Protein AF-A0A2M3ZDK4-F1 (afdb_monomer_lite)

Structure (mmCIF, N/CA/C/O backbone):
data_AF-A0A2M3ZDK4-F1
#
_entry.id   AF-A0A2M3ZDK4-F1
#
loop_
_atom_site.group_PDB
_atom_site.id
_atom_site.type_symbol
_atom_site.label_atom_id
_atom_site.label_alt_id
_atom_site.label_comp_id
_atom_site.label_asym_id
_atom_site.label_entity_id
_atom_site.label_seq_id
_atom_site.pdbx_PDB_ins_code
_atom_site.Cartn_x
_atom_site.Cartn_y
_atom_site.Cartn_z
_atom_site.occupancy
_atom_site.B_iso_or_equiv
_atom_site.auth_seq_id
_atom_site.auth_comp_id
_atom_site.auth_asym_id
_atom_site.auth_atom_id
_atom_site.pdbx_PDB_model_num
ATOM 1 N N . GLY A 1 1 ? 35.235 49.759 4.349 1.00 40.75 1 GLY A N 1
ATOM 2 C CA . GLY A 1 1 ? 35.106 48.566 3.491 1.00 40.75 1 GLY A CA 1
ATOM 3 C C . GLY A 1 1 ? 33.849 47.817 3.873 1.00 40.75 1 GLY A C 1
ATOM 4 O O . GLY A 1 1 ? 33.640 47.605 5.058 1.00 40.75 1 GLY A O 1
ATOM 5 N N . LYS A 1 2 ? 32.983 47.491 2.910 1.00 51.81 2 LYS A N 1
ATOM 6 C CA . LYS A 1 2 ? 31.780 46.676 3.141 1.00 51.81 2 LYS A CA 1
ATOM 7 C C . LYS A 1 2 ? 32.132 45.230 2.781 1.00 51.81 2 LYS A C 1
ATOM 9 O O . LYS A 1 2 ? 32.615 44.995 1.678 1.00 51.81 2 LYS A O 1
ATOM 14 N N . SER A 1 3 ? 31.967 44.299 3.716 1.00 56.12 3 SER A N 1
ATOM 15 C CA . SER A 1 3 ? 32.202 42.869 3.487 1.00 56.12 3 SER A CA 1
ATOM 16 C C . SER A 1 3 ? 31.164 42.296 2.507 1.00 56.12 3 SER A C 1
ATOM 18 O O . SER A 1 3 ? 30.017 42.754 2.505 1.00 56.12 3 SER A O 1
ATOM 20 N N . PRO A 1 4 ? 31.536 41.320 1.657 1.00 58.75 4 PRO A N 1
ATOM 21 C CA . PRO A 1 4 ? 30.608 40.748 0.690 1.00 58.75 4 PRO A CA 1
ATOM 22 C C . PRO A 1 4 ? 29.561 39.873 1.396 1.00 58.75 4 PRO A C 1
ATOM 24 O O . PRO A 1 4 ? 29.880 39.117 2.314 1.00 58.75 4 PRO A O 1
ATOM 27 N N . LEU A 1 5 ? 28.299 39.988 0.970 1.00 64.06 5 LEU A N 1
ATOM 28 C CA . LEU A 1 5 ? 27.203 39.141 1.442 1.00 64.06 5 LEU A CA 1
ATOM 29 C C . LEU A 1 5 ? 27.376 37.708 0.918 1.00 64.06 5 LEU A C 1
ATOM 31 O O . LEU A 1 5 ? 27.555 37.498 -0.280 1.00 64.06 5 LEU A O 1
ATOM 35 N N . ILE A 1 6 ? 27.248 36.728 1.814 1.00 63.31 6 ILE A N 1
ATOM 36 C CA . ILE A 1 6 ? 27.167 35.302 1.476 1.00 63.31 6 ILE A CA 1
ATOM 37 C C . ILE A 1 6 ? 25.809 35.042 0.791 1.00 63.31 6 ILE A C 1
ATOM 39 O O . ILE A 1 6 ? 24.770 35.349 1.387 1.00 63.31 6 ILE A O 1
ATOM 43 N N . PRO A 1 7 ? 25.770 34.481 -0.432 1.00 51.88 7 PRO A N 1
ATOM 44 C CA . PRO A 1 7 ? 24.516 34.169 -1.113 1.00 51.88 7 PRO A CA 1
ATOM 45 C C . PRO A 1 7 ? 23.709 33.102 -0.358 1.00 51.88 7 PRO A C 1
ATOM 47 O O . PRO A 1 7 ? 24.231 32.038 -0.037 1.00 51.88 7 PRO A O 1
ATOM 50 N N . GLY A 1 8 ? 22.424 33.373 -0.106 1.00 60.16 8 GLY A N 1
ATOM 51 C CA . GLY A 1 8 ? 21.458 32.381 0.392 1.00 60.16 8 GLY A CA 1
ATOM 52 C C . GLY A 1 8 ? 20.925 32.593 1.813 1.00 60.16 8 GLY A C 1
ATOM 53 O O . GLY A 1 8 ? 20.006 31.883 2.211 1.00 60.16 8 GLY A O 1
ATOM 54 N N . ILE A 1 9 ? 21.423 33.580 2.566 1.00 60.59 9 ILE A N 1
ATOM 55 C CA . ILE A 1 9 ? 20.903 33.896 3.907 1.00 60.59 9 ILE A CA 1
ATOM 56 C C . ILE A 1 9 ? 20.152 35.230 3.860 1.00 60.59 9 ILE A C 1
ATOM 58 O O . ILE A 1 9 ? 20.752 36.301 3.794 1.00 60.59 9 ILE A O 1
ATOM 62 N N . VAL A 1 10 ? 18.819 35.170 3.910 1.00 60.72 10 VAL A N 1
ATOM 63 C CA . VAL A 1 10 ? 17.966 36.357 4.066 1.00 60.72 10 VAL A CA 1
ATOM 64 C C . VAL A 1 10 ? 17.983 36.761 5.539 1.00 60.72 10 VAL A C 1
ATOM 66 O O . VAL A 1 10 ? 17.433 36.061 6.389 1.00 60.72 10 VAL A O 1
ATOM 69 N N . ARG A 1 11 ? 18.626 37.886 5.867 1.00 59.41 11 ARG A N 1
ATOM 70 C CA . ARG A 1 11 ? 18.584 38.449 7.222 1.00 59.41 11 ARG A CA 1
ATOM 71 C C . ARG A 1 11 ? 17.288 39.247 7.382 1.00 59.41 11 ARG A C 1
ATOM 73 O O . ARG A 1 11 ? 17.050 40.183 6.624 1.00 59.41 11 ARG A O 1
ATOM 80 N N . ALA A 1 12 ? 16.452 38.871 8.347 1.00 61.59 12 ALA A N 1
ATOM 81 C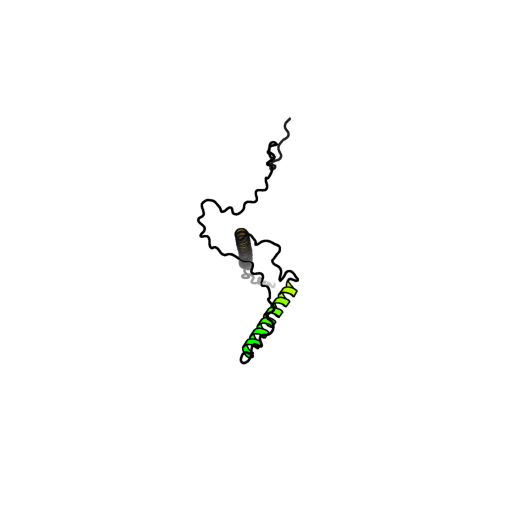 CA . ALA A 1 12 ? 15.246 39.629 8.675 1.00 61.59 12 ALA A CA 1
ATOM 82 C C . ALA A 1 12 ? 15.617 41.027 9.223 1.00 61.59 12 ALA A C 1
ATOM 84 O O . ALA A 1 12 ? 16.619 41.147 9.938 1.00 61.59 12 ALA A O 1
ATOM 85 N N . PRO A 1 13 ? 14.848 42.083 8.895 1.00 56.25 13 PRO A N 1
ATOM 86 C CA . PRO A 1 13 ? 15.146 43.440 9.337 1.00 56.25 13 PRO A CA 1
ATOM 87 C C . PRO A 1 13 ? 14.996 43.588 10.865 1.00 56.25 13 PRO A C 1
ATOM 89 O O . PRO A 1 13 ? 14.146 42.929 11.465 1.00 56.25 13 PRO A O 1
ATOM 92 N N . PRO A 1 14 ? 15.779 44.479 11.504 1.00 58.47 14 PRO A N 1
ATOM 93 C CA . PRO A 1 14 ? 15.871 44.602 12.965 1.00 58.47 14 PRO A CA 1
ATOM 94 C C . PRO A 1 14 ? 14.620 45.176 13.655 1.00 58.47 14 PRO A C 1
ATOM 96 O O . PRO A 1 14 ? 14.583 45.251 14.879 1.00 58.47 14 PRO A O 1
ATOM 99 N N . ASN A 1 15 ? 13.578 45.535 12.902 1.00 61.72 15 ASN A N 1
ATOM 100 C CA . ASN A 1 15 ? 12.381 46.188 13.427 1.00 61.72 15 ASN A CA 1
ATOM 101 C C . ASN A 1 15 ? 11.155 45.270 13.296 1.00 61.72 15 ASN A C 1
ATOM 103 O O . ASN A 1 15 ? 10.122 45.662 12.760 1.00 61.72 15 ASN A O 1
ATOM 107 N N . ALA A 1 16 ? 11.273 44.019 13.747 1.00 48.88 16 ALA A N 1
ATOM 108 C CA . ALA A 1 16 ? 10.118 43.146 13.923 1.00 48.88 16 ALA A CA 1
ATOM 109 C C . ALA A 1 16 ? 9.458 43.483 15.268 1.00 48.88 16 ALA A C 1
ATOM 111 O O . ALA A 1 16 ? 9.943 43.101 16.334 1.00 48.88 16 ALA A O 1
ATOM 112 N N . ALA A 1 17 ? 8.379 44.265 15.209 1.00 55.94 17 ALA A N 1
ATOM 113 C CA . ALA A 1 17 ? 7.581 44.646 16.364 1.00 55.94 17 ALA A CA 1
ATOM 114 C C . ALA A 1 17 ? 7.160 43.410 17.179 1.00 55.94 17 ALA A C 1
ATOM 116 O O . ALA A 1 17 ? 6.685 42.410 16.637 1.00 55.94 17 ALA A O 1
ATOM 117 N N . LYS A 1 18 ? 7.333 43.501 18.502 1.00 56.91 18 LYS A N 1
ATOM 118 C CA . LYS A 1 18 ? 6.847 42.528 19.483 1.00 56.91 18 LYS A CA 1
ATOM 119 C C . LYS A 1 18 ? 5.317 42.536 19.469 1.00 56.91 18 LYS A C 1
ATOM 121 O O . LYS A 1 18 ? 4.699 43.282 20.223 1.00 56.91 18 LYS A O 1
ATOM 126 N N . ASN A 1 19 ? 4.703 41.709 18.631 1.00 57.44 19 ASN A N 1
ATOM 127 C CA . ASN A 1 19 ? 3.276 41.446 18.742 1.00 57.44 19 ASN A CA 1
ATOM 128 C C . ASN A 1 19 ? 3.064 40.474 19.900 1.00 57.44 19 ASN A C 1
ATOM 130 O O . ASN A 1 19 ? 3.362 39.284 19.810 1.00 57.44 19 ASN A O 1
ATOM 134 N N . GLN A 1 20 ? 2.599 41.031 21.017 1.00 52.38 20 GLN A N 1
ATOM 135 C CA . GLN A 1 20 ? 2.036 40.280 22.126 1.00 52.38 20 GLN A CA 1
ATOM 136 C C . GLN A 1 20 ? 0.902 39.423 21.557 1.00 52.38 20 GLN A C 1
ATOM 138 O O . GLN A 1 20 ? -0.127 39.946 21.133 1.00 52.38 20 GLN A O 1
ATOM 143 N N . PHE A 1 21 ? 1.108 38.110 21.482 1.00 42.06 21 PHE A N 1
ATOM 144 C CA . PHE A 1 21 ? 0.038 37.185 21.147 1.00 42.06 21 PHE A CA 1
ATOM 145 C C . PHE A 1 21 ? -0.960 37.197 22.304 1.00 42.06 21 PHE A C 1
ATOM 147 O O . PHE A 1 21 ? -0.773 36.511 23.307 1.00 42.06 21 PHE A O 1
ATOM 154 N N . SER A 1 22 ? -2.014 38.002 22.180 1.00 51.38 22 SER A N 1
ATOM 155 C CA . SER A 1 22 ? -3.195 37.847 23.014 1.00 51.38 22 SER A CA 1
ATOM 156 C C . SER A 1 22 ? -3.832 36.501 22.673 1.00 51.38 22 SER A C 1
ATOM 158 O O . SER A 1 22 ? -4.108 36.175 21.516 1.00 51.38 22 SER A O 1
ATOM 160 N N . THR A 1 23 ? -4.010 35.667 23.693 1.00 48.62 23 THR A N 1
ATOM 161 C CA . THR A 1 23 ? -4.729 34.401 23.579 1.00 48.62 23 THR A CA 1
ATOM 162 C C . THR A 1 23 ? -6.201 34.707 23.332 1.00 48.62 23 THR A C 1
ATOM 164 O O . THR A 1 23 ? -6.975 34.892 24.266 1.00 48.62 23 THR A O 1
ATOM 167 N N . ILE A 1 24 ? -6.602 34.782 22.065 1.00 43.03 24 ILE A N 1
ATOM 168 C CA . ILE A 1 24 ? -8.016 34.840 21.705 1.00 43.03 24 ILE A CA 1
ATOM 169 C C . ILE A 1 24 ? -8.509 33.399 21.583 1.00 43.03 24 ILE A C 1
ATOM 171 O O . ILE A 1 24 ? -8.250 32.708 20.598 1.00 43.03 24 ILE A O 1
ATOM 175 N N . ILE A 1 25 ? -9.223 32.935 22.609 1.00 48.94 25 ILE A N 1
ATOM 176 C CA . ILE A 1 25 ? -10.054 31.732 22.524 1.00 48.94 25 ILE A CA 1
ATOM 177 C C . ILE A 1 25 ? -11.211 32.064 21.579 1.00 48.94 25 ILE A C 1
ATOM 179 O O . ILE A 1 25 ? -12.221 32.637 21.988 1.00 48.94 25 ILE A O 1
ATOM 183 N N . VAL A 1 26 ? -11.065 31.730 20.297 1.00 40.16 26 VAL A N 1
ATOM 184 C CA . VAL A 1 26 ? -12.144 31.894 19.320 1.00 40.16 26 VAL A CA 1
ATOM 185 C C . VAL A 1 26 ? -13.042 30.664 19.377 1.00 40.16 26 VAL A C 1
ATOM 187 O O . VAL A 1 26 ?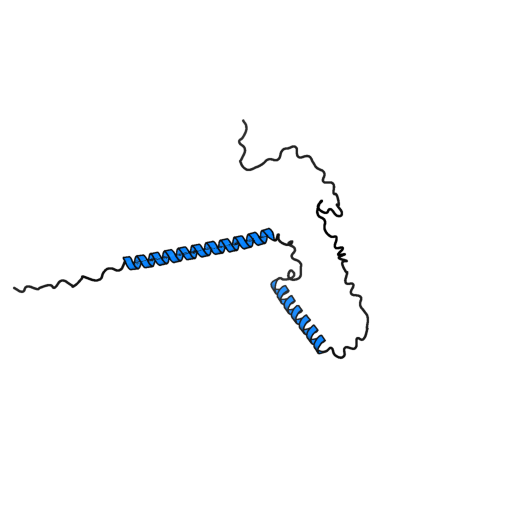 -12.745 29.610 18.814 1.00 40.16 26 VAL A O 1
ATOM 190 N N . LYS A 1 27 ? -14.173 30.805 20.070 1.00 53.84 27 LYS A N 1
ATOM 191 C CA . LYS A 1 27 ? -15.322 29.917 19.888 1.00 53.84 27 LYS A CA 1
ATOM 192 C C . LYS A 1 27 ? -15.869 30.153 18.473 1.00 53.84 27 LYS A C 1
ATOM 194 O O . LYS A 1 27 ? -16.310 31.250 18.159 1.00 53.84 27 LYS A O 1
ATOM 199 N N . ASN A 1 28 ? -15.834 29.109 17.646 1.00 60.31 28 ASN A N 1
ATOM 200 C CA . ASN A 1 28 ? -16.512 28.970 16.351 1.00 60.31 28 ASN A CA 1
ATOM 201 C C . ASN A 1 28 ? -16.252 30.076 15.308 1.00 60.31 28 ASN A C 1
ATOM 203 O O . ASN A 1 28 ? -17.113 30.908 15.044 1.00 60.31 28 ASN A O 1
ATOM 207 N N . CYS A 1 29 ? -15.123 30.012 14.602 1.00 44.28 29 CYS A N 1
ATOM 208 C CA . CYS A 1 29 ? -14.899 30.805 13.390 1.00 44.28 29 CYS A CA 1
ATOM 209 C C . CYS A 1 29 ? -14.968 29.922 12.133 1.00 44.28 29 CYS A C 1
ATOM 211 O O . CYS A 1 29 ? -14.032 29.201 11.785 1.00 44.28 29 CYS A O 1
ATOM 213 N N . GLY A 1 30 ? -16.118 29.975 11.456 1.00 50.12 30 GLY A N 1
ATOM 214 C CA . GLY A 1 30 ? -16.260 29.536 10.071 1.00 50.12 30 GLY A CA 1
ATOM 215 C C . GLY A 1 30 ? -15.610 30.537 9.110 1.00 50.12 30 GLY A C 1
ATOM 216 O O . GLY A 1 30 ? -15.559 31.731 9.386 1.00 50.12 30 GLY A O 1
ATOM 217 N N . ILE A 1 31 ? -15.107 30.037 7.981 1.00 54.34 31 ILE A N 1
ATOM 218 C CA . ILE A 1 31 ? -14.576 30.844 6.872 1.00 54.34 31 ILE A CA 1
ATOM 219 C C . ILE A 1 31 ? -15.698 31.765 6.346 1.00 54.34 31 ILE A C 1
ATOM 221 O O . ILE A 1 31 ? -16.773 31.242 6.030 1.00 54.34 31 ILE A O 1
ATOM 225 N N . PRO A 1 32 ? -15.487 33.089 6.228 1.00 48.75 32 PRO A N 1
ATOM 226 C CA . PRO A 1 32 ? -16.489 33.991 5.664 1.00 48.75 32 PRO A CA 1
ATOM 227 C C . PRO A 1 32 ? -16.787 33.617 4.203 1.00 48.75 32 PRO A C 1
ATOM 229 O O . PRO A 1 32 ? -15.872 33.404 3.412 1.00 48.75 32 PRO A O 1
ATOM 232 N N . GLY A 1 33 ? -18.074 33.506 3.856 1.00 49.78 33 GLY A N 1
ATOM 233 C CA . GLY A 1 33 ? -18.548 33.262 2.484 1.00 49.78 33 GLY A CA 1
ATOM 234 C C . GLY A 1 33 ? -18.946 31.821 2.138 1.00 49.78 33 GLY A C 1
ATOM 235 O O . GLY A 1 33 ? -19.405 31.576 1.027 1.00 49.78 33 GLY A O 1
ATOM 236 N N . VAL A 1 34 ? -18.828 30.860 3.061 1.00 52.41 34 VAL A N 1
ATOM 237 C CA . VAL A 1 34 ? -19.266 29.472 2.820 1.00 52.41 34 VAL A CA 1
ATOM 238 C C . VAL A 1 34 ? -20.577 29.196 3.556 1.00 52.41 34 VAL A C 1
ATOM 240 O O . VAL A 1 34 ? -20.580 29.012 4.774 1.00 52.41 34 VAL A O 1
ATOM 243 N N . VAL A 1 35 ? -21.689 29.101 2.817 1.00 54.91 35 VAL A N 1
ATOM 244 C CA . VAL A 1 35 ? -22.957 28.570 3.344 1.00 54.91 35 VAL A CA 1
ATOM 245 C C . VAL A 1 35 ? -22.788 27.064 3.545 1.00 54.91 35 VAL A C 1
ATOM 247 O O . VAL A 1 35 ? -22.935 26.268 2.621 1.00 54.91 35 VAL A O 1
ATOM 250 N N . ARG A 1 36 ? -22.425 26.653 4.761 1.00 53.94 36 ARG A N 1
ATOM 251 C CA . ARG A 1 36 ? -22.538 25.254 5.179 1.00 53.94 36 ARG A CA 1
ATOM 252 C C . ARG A 1 36 ? -23.933 25.045 5.746 1.00 53.94 36 ARG A C 1
ATOM 254 O O . ARG A 1 36 ? -24.292 25.690 6.727 1.00 53.94 36 ARG A O 1
ATOM 261 N N . ALA A 1 37 ? -24.690 24.117 5.162 1.00 55.97 37 ALA A N 1
ATOM 262 C CA . ALA A 1 37 ? -25.864 23.566 5.823 1.00 55.97 37 ALA A CA 1
ATOM 263 C C . ALA A 1 37 ? -25.423 23.032 7.194 1.00 55.97 37 ALA A C 1
ATOM 265 O O . ALA A 1 37 ? -24.557 22.157 7.290 1.00 55.97 37 ALA A O 1
ATOM 266 N N . VAL A 1 38 ? -25.962 23.619 8.262 1.00 47.50 38 VAL A N 1
ATOM 267 C CA . VAL A 1 38 ? -25.668 23.212 9.635 1.00 47.50 38 VAL A CA 1
ATOM 268 C C . VAL A 1 38 ? -26.416 21.907 9.886 1.00 47.50 38 VAL A C 1
ATOM 270 O O . VAL A 1 38 ? -27.527 21.905 10.408 1.00 47.50 38 VAL A O 1
ATOM 273 N N . SER A 1 39 ? -25.814 20.780 9.506 1.00 52.25 39 SER A N 1
ATOM 274 C CA . SER A 1 39 ? -26.233 19.489 10.048 1.00 52.25 39 SER A CA 1
ATOM 275 C C . SER A 1 39 ? -25.849 19.496 11.518 1.00 52.25 39 SER A C 1
ATOM 277 O O . SER A 1 39 ? -24.674 19.361 11.869 1.00 52.25 39 SER A O 1
ATOM 279 N N . LYS A 1 40 ? -26.836 19.717 12.387 1.00 50.03 40 LYS A N 1
ATOM 280 C CA . LYS A 1 40 ? -26.697 19.584 13.836 1.00 50.03 40 LYS A CA 1
ATOM 281 C C . LYS A 1 40 ? -26.526 18.106 14.188 1.00 50.03 40 LYS A C 1
ATOM 283 O O . LYS A 1 40 ? -27.409 17.475 14.757 1.00 50.03 40 LYS A O 1
ATOM 288 N N . ASN A 1 41 ? -25.367 17.546 13.867 1.00 49.38 41 ASN A N 1
ATOM 289 C CA . ASN A 1 41 ? -24.964 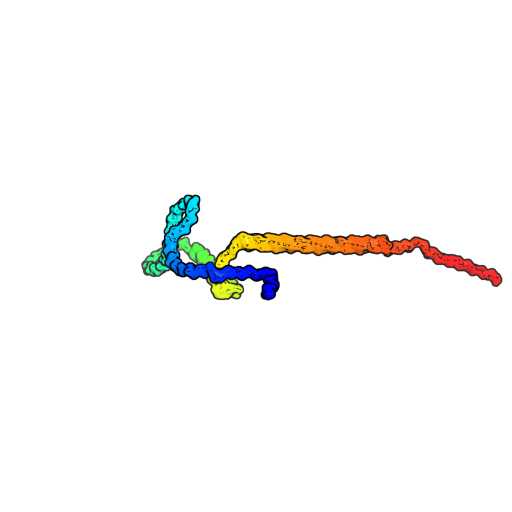16.264 14.415 1.00 49.38 41 ASN A CA 1
ATOM 290 C C . ASN A 1 41 ? -24.374 16.577 15.780 1.00 49.38 41 ASN A C 1
ATOM 292 O O . ASN A 1 41 ? -23.174 16.795 15.933 1.00 49.38 41 ASN A O 1
ATOM 296 N N . HIS A 1 42 ? -25.255 16.675 16.769 1.00 43.03 42 HIS A N 1
ATOM 297 C CA . HIS A 1 42 ? -24.859 16.588 18.159 1.00 43.03 42 HIS A CA 1
ATOM 298 C C . HIS A 1 42 ? -24.219 15.209 18.333 1.00 43.03 42 HIS A C 1
ATOM 300 O O . HIS A 1 42 ? -24.911 14.220 18.563 1.00 43.03 42 HIS A O 1
ATOM 306 N N . CYS A 1 43 ? -22.898 15.125 18.178 1.00 44.12 43 CYS A N 1
ATOM 307 C CA . CYS A 1 43 ? -22.143 13.999 18.695 1.00 44.12 43 CYS A CA 1
ATOM 308 C C . CYS A 1 43 ? -22.183 14.158 20.211 1.00 44.12 43 CYS A C 1
ATOM 310 O O . CYS A 1 43 ? -21.304 14.763 20.819 1.00 44.12 43 CYS A O 1
ATOM 312 N N . LYS A 1 44 ? -23.288 13.722 20.818 1.00 46.66 44 LYS A N 1
ATOM 313 C CA . LYS A 1 44 ? -23.269 13.417 22.235 1.00 46.66 44 LYS A CA 1
ATOM 314 C C . LYS A 1 44 ? -22.297 12.254 22.341 1.00 46.66 44 LYS A C 1
ATOM 316 O O . LYS A 1 44 ? -22.576 11.183 21.804 1.00 46.66 44 LYS A O 1
ATOM 321 N N . GLU A 1 45 ? -21.150 12.494 22.965 1.00 48.72 45 GLU A N 1
ATOM 322 C CA . GLU A 1 45 ? -20.382 11.435 23.604 1.00 48.72 45 GLU A CA 1
ATOM 323 C C . GLU A 1 45 ? -21.377 10.701 24.499 1.00 48.72 45 GLU A C 1
ATOM 325 O O . GLU A 1 45 ? -21.763 11.160 25.572 1.00 48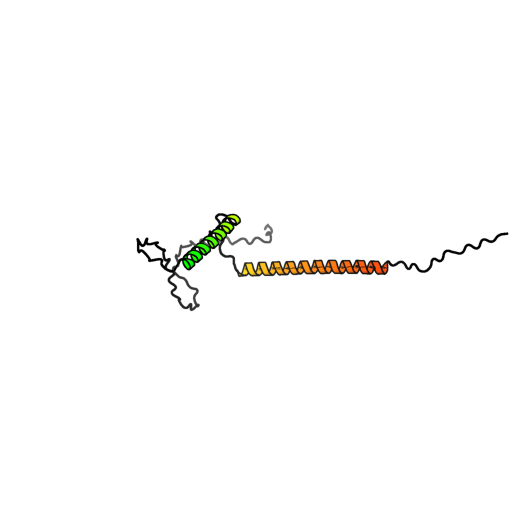.72 45 GLU A O 1
ATOM 330 N N . LYS A 1 46 ? -21.927 9.610 23.970 1.00 43.53 46 LYS A N 1
ATOM 331 C CA . LYS A 1 46 ? -22.723 8.690 24.751 1.00 43.53 46 LYS A CA 1
ATOM 332 C C . LYS A 1 46 ? -21.672 7.939 25.543 1.00 43.53 46 LYS A C 1
ATOM 334 O O . LYS A 1 46 ? -21.086 6.982 25.044 1.00 43.53 46 LYS A O 1
ATOM 339 N N . THR A 1 47 ? -21.377 8.423 26.746 1.00 47.06 47 THR A N 1
ATOM 340 C CA . THR A 1 47 ? -20.829 7.570 27.791 1.00 47.06 47 THR A CA 1
ATOM 341 C C . THR A 1 47 ? -21.764 6.372 27.822 1.00 47.06 47 THR A C 1
ATOM 343 O O . THR A 1 47 ? -22.92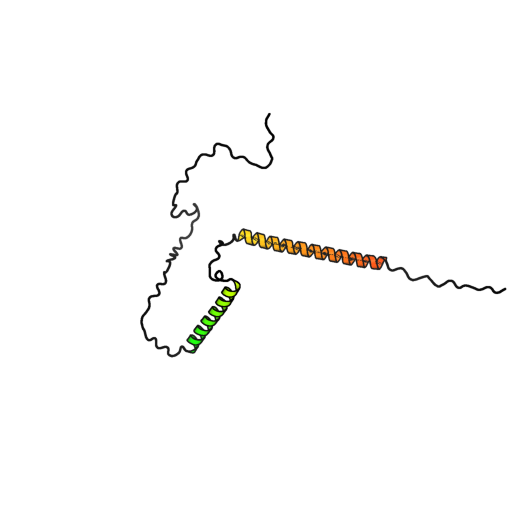7 6.503 28.201 1.00 47.06 47 THR A O 1
ATOM 346 N N . ILE A 1 48 ? -21.318 5.234 27.292 1.00 46.00 48 ILE A N 1
ATOM 347 C CA . ILE A 1 48 ? -22.022 3.973 27.478 1.00 46.00 48 ILE A CA 1
ATOM 348 C C . ILE A 1 48 ? -21.791 3.658 28.951 1.00 46.00 48 ILE A C 1
ATOM 350 O O . ILE A 1 48 ? -20.823 3.002 29.326 1.00 46.00 48 ILE A O 1
ATOM 354 N N . SER A 1 49 ? -22.623 4.245 29.808 1.00 43.56 49 SER A N 1
ATOM 355 C CA . SER A 1 49 ? -22.798 3.763 31.160 1.00 43.56 49 SER A CA 1
ATOM 356 C C . SER A 1 49 ? -23.390 2.374 30.999 1.00 43.56 49 SER A C 1
ATOM 358 O O . SER A 1 49 ? -24.543 2.221 30.592 1.00 43.56 49 SER A O 1
ATOM 360 N N . TRP A 1 50 ? -22.569 1.356 31.238 1.00 41.41 50 TRP A N 1
ATOM 361 C CA . TRP A 1 50 ? -23.048 0.002 31.445 1.00 41.41 50 TRP A CA 1
ATOM 362 C C . TRP A 1 50 ? -23.885 0.023 32.719 1.00 41.41 50 TRP A C 1
ATOM 364 O O . TRP A 1 50 ? -23.385 -0.206 33.818 1.00 41.41 50 TRP A O 1
ATOM 374 N N . GLU A 1 51 ? -25.158 0.379 32.592 1.00 50.12 51 GLU A N 1
ATOM 375 C CA . GLU A 1 51 ? -26.112 0.091 33.643 1.00 50.12 51 GLU A CA 1
ATOM 376 C C . GLU A 1 51 ? -26.208 -1.429 33.725 1.00 50.12 51 GLU A C 1
ATOM 378 O O . GLU A 1 51 ? -26.649 -2.098 32.787 1.00 50.12 51 GLU A O 1
ATOM 383 N N . LYS A 1 52 ? -25.736 -1.978 34.847 1.00 51.44 52 LYS A N 1
ATOM 384 C CA . LYS A 1 52 ? -26.019 -3.354 35.240 1.00 51.44 52 LYS A CA 1
ATOM 385 C C . LYS A 1 52 ? -27.533 -3.479 35.385 1.00 51.44 52 LYS A C 1
ATOM 387 O O . LYS A 1 52 ? -28.094 -3.145 36.423 1.00 51.44 52 LYS A O 1
ATOM 392 N N . LYS A 1 53 ? -28.197 -3.942 34.329 1.00 47.06 53 LYS A N 1
ATOM 393 C CA . LYS A 1 53 ? -29.550 -4.480 34.424 1.00 47.06 53 LYS A CA 1
ATOM 394 C C . LYS A 1 53 ? -29.435 -5.809 35.161 1.00 47.06 53 LYS A C 1
ATOM 396 O O . LYS A 1 53 ? -28.964 -6.793 34.603 1.00 47.06 53 LYS A O 1
ATOM 401 N N . THR A 1 54 ? -29.799 -5.780 36.435 1.00 52.81 54 THR A N 1
ATOM 402 C CA . THR A 1 54 ? -30.051 -6.962 37.249 1.00 52.81 54 THR A CA 1
ATOM 403 C C . THR A 1 54 ? -31.225 -7.736 36.648 1.00 52.81 54 THR A C 1
ATOM 405 O O . THR A 1 54 ? -32.313 -7.191 36.465 1.00 52.81 54 THR A O 1
ATOM 408 N N . ASP A 1 55 ? -30.947 -8.991 36.318 1.00 53.50 55 ASP A N 1
ATOM 409 C CA . ASP A 1 55 ? -31.782 -10.153 36.617 1.00 53.50 55 ASP A CA 1
ATOM 410 C C . ASP A 1 55 ? -33.203 -10.129 36.036 1.00 53.50 55 ASP A C 1
ATOM 412 O O . ASP A 1 55 ? -34.200 -10.326 36.725 1.00 53.50 55 ASP A O 1
ATOM 416 N N . GLY A 1 56 ? -33.299 -9.939 34.721 1.00 52.41 56 GLY A N 1
ATOM 417 C CA . GLY A 1 56 ? -34.415 -10.486 33.960 1.00 52.41 56 GLY A CA 1
ATOM 418 C C . GLY A 1 56 ? -34.026 -11.874 33.469 1.00 52.41 56 GLY A C 1
ATOM 419 O O . GLY A 1 56 ? -33.146 -11.980 32.616 1.00 52.41 56 GLY A O 1
ATOM 420 N N . THR A 1 57 ? -34.663 -12.932 33.977 1.00 54.66 57 THR A N 1
ATOM 421 C CA . THR A 1 57 ? -34.612 -14.266 33.362 1.00 54.66 57 THR A CA 1
ATOM 422 C C . THR A 1 57 ? -35.214 -14.160 31.962 1.00 54.66 57 THR A C 1
ATOM 424 O O . THR A 1 57 ? -36.417 -14.315 31.760 1.00 54.66 57 THR A O 1
ATOM 427 N N . VAL A 1 58 ? -34.371 -13.835 30.982 1.00 53.66 58 VAL A N 1
ATOM 428 C CA . VAL A 1 58 ? -34.691 -13.977 29.567 1.00 53.66 58 VAL A CA 1
ATOM 429 C C . VAL A 1 58 ? -34.735 -15.474 29.316 1.00 53.66 58 VAL A C 1
ATOM 431 O O . VAL A 1 58 ? -33.722 -16.161 29.417 1.00 53.66 58 VAL A O 1
ATOM 434 N N . GLN A 1 59 ? -35.933 -15.985 29.056 1.00 53.94 59 GLN A N 1
ATOM 435 C CA . GLN A 1 59 ? -36.165 -17.353 28.613 1.00 53.94 59 GLN A CA 1
ATOM 436 C C . GLN A 1 59 ? -35.417 -17.558 27.283 1.00 53.94 59 GLN A C 1
ATOM 438 O O . GLN A 1 59 ? -35.925 -17.226 26.213 1.00 53.94 59 GLN A O 1
ATOM 443 N N . VAL A 1 60 ? -34.175 -18.051 27.350 1.00 58.47 60 VAL A N 1
ATOM 444 C CA . VAL A 1 60 ? -33.379 -18.481 26.191 1.00 58.47 60 VAL A CA 1
ATOM 445 C C . VAL A 1 60 ? -33.912 -19.843 25.757 1.00 58.47 60 VAL A C 1
ATOM 447 O O . VAL A 1 60 ? -33.323 -20.883 26.016 1.00 58.47 60 VAL A O 1
ATOM 450 N N . ALA A 1 61 ? -35.078 -19.846 25.128 1.00 58.53 61 ALA A N 1
ATOM 451 C CA . ALA A 1 61 ? -35.607 -21.017 24.450 1.00 58.53 61 ALA A CA 1
ATOM 452 C C . ALA A 1 61 ? -35.760 -20.646 22.971 1.00 58.53 61 ALA A C 1
ATOM 454 O O . ALA A 1 61 ? -36.456 -19.680 22.674 1.00 58.53 61 ALA A O 1
ATOM 455 N N . GLN A 1 62 ? -35.083 -21.395 22.082 1.00 53.97 62 GLN A N 1
ATOM 456 C CA . GLN A 1 62 ? -34.973 -21.232 20.608 1.00 53.97 62 GLN A CA 1
ATOM 457 C C . GLN A 1 62 ? -33.770 -20.424 20.057 1.00 53.97 62 GLN A C 1
ATOM 459 O O . GLN A 1 62 ? -33.781 -20.042 18.893 1.00 53.97 62 GLN A O 1
ATOM 464 N N . ASN A 1 63 ? -32.702 -20.193 20.833 1.00 57.91 63 ASN A N 1
ATOM 465 C CA . ASN A 1 63 ? -31.515 -19.438 20.377 1.00 57.91 63 ASN A CA 1
ATOM 466 C C . ASN A 1 63 ? -30.188 -20.213 20.477 1.00 57.91 63 ASN A C 1
ATOM 468 O O . ASN A 1 63 ? -29.142 -19.584 20.562 1.00 57.91 63 ASN A O 1
ATOM 472 N N . ASP A 1 64 ? -30.177 -21.546 20.477 1.00 71.88 64 ASP A N 1
ATOM 473 C CA . ASP A 1 64 ? -28.927 -22.307 20.664 1.00 71.88 64 ASP A CA 1
ATOM 474 C C . ASP A 1 64 ? -27.965 -22.145 19.467 1.00 71.88 64 ASP A C 1
ATOM 476 O O . ASP A 1 64 ? -26.777 -21.882 19.636 1.00 71.88 64 ASP A O 1
ATOM 480 N N . GLU A 1 65 ? -28.495 -22.158 18.239 1.00 84.38 65 GLU A N 1
ATOM 481 C CA . GLU A 1 65 ? -27.700 -21.955 17.020 1.00 84.38 65 GLU A CA 1
ATOM 482 C C . GLU A 1 65 ? -27.232 -20.502 16.855 1.00 84.38 65 GLU A C 1
ATOM 484 O O . GLU A 1 65 ? -26.062 -20.257 16.573 1.00 84.38 65 GLU A O 1
ATOM 489 N N . LEU A 1 66 ? -28.113 -19.529 17.112 1.00 86.81 66 LEU A N 1
ATOM 490 C CA . LEU A 1 66 ? -27.774 -18.100 17.110 1.00 86.81 66 LEU A CA 1
ATOM 491 C C . LEU A 1 66 ? -26.746 -17.760 18.195 1.00 86.81 66 LEU A C 1
ATOM 493 O O . LEU A 1 66 ? -25.817 -16.992 17.949 1.00 86.81 66 LEU A O 1
ATOM 497 N N . THR A 1 67 ? -26.880 -18.354 19.382 1.00 88.00 67 THR A N 1
ATOM 498 C CA . THR A 1 67 ? -25.924 -18.178 20.483 1.00 88.00 67 THR A CA 1
ATOM 499 C C . THR A 1 67 ? -24.591 -18.820 20.131 1.00 88.00 67 THR A C 1
ATOM 501 O O . THR A 1 67 ? -23.555 -18.174 20.274 1.00 88.00 67 THR A O 1
ATOM 504 N N . LYS A 1 68 ? -24.597 -20.043 19.591 1.00 92.12 68 LYS A N 1
ATOM 505 C CA . LYS A 1 68 ? -23.391 -20.711 19.092 1.00 92.12 68 LYS A CA 1
ATOM 506 C C . LYS A 1 68 ? -22.700 -19.885 18.008 1.00 92.12 68 LYS A C 1
ATOM 508 O O . LYS A 1 68 ? -21.499 -19.666 18.099 1.00 92.12 68 LYS A O 1
ATOM 513 N N . GLN A 1 69 ? -23.446 -19.355 17.041 1.00 93.88 69 GLN A N 1
ATOM 514 C CA . GLN A 1 69 ? -22.905 -18.498 15.988 1.00 93.88 69 GLN A CA 1
ATOM 515 C C . GLN A 1 69 ? -22.319 -17.196 16.552 1.00 93.88 69 GLN A C 1
ATOM 517 O O . GLN A 1 69 ? -21.247 -16.768 16.125 1.00 93.88 69 GLN A O 1
ATOM 522 N N . ALA A 1 70 ? -22.981 -16.574 17.530 1.00 94.06 70 ALA A N 1
ATOM 523 C CA . ALA A 1 70 ? -22.462 -15.384 18.199 1.00 94.06 70 ALA A CA 1
ATOM 524 C C . ALA A 1 70 ? -21.164 -15.683 18.969 1.00 94.06 70 ALA A C 1
ATOM 526 O O . ALA A 1 70 ? -20.204 -14.918 18.879 1.00 94.06 70 ALA A O 1
ATOM 527 N N . VAL A 1 71 ? -21.106 -16.809 19.685 1.00 94.75 71 VAL A N 1
ATOM 528 C CA . VAL A 1 71 ? -19.901 -17.266 20.394 1.00 94.75 71 VAL A CA 1
ATOM 529 C C . VAL A 1 71 ? -18.766 -17.545 19.409 1.00 94.75 71 VAL A C 1
ATOM 531 O O . VAL A 1 71 ? -17.649 -17.063 19.610 1.00 94.75 71 VAL A O 1
ATOM 534 N N . ASP A 1 72 ? -19.050 -18.259 18.320 1.00 94.81 72 ASP A N 1
ATOM 535 C CA . ASP A 1 72 ? -18.075 -18.578 17.277 1.00 94.81 72 ASP A CA 1
ATOM 536 C C . ASP A 1 72 ? -17.487 -17.299 16.652 1.00 94.81 72 ASP A C 1
ATOM 538 O O . ASP A 1 72 ? -16.269 -17.199 16.469 1.00 94.81 72 ASP A O 1
ATOM 542 N N . GLU A 1 73 ? -18.323 -16.288 16.394 1.00 95.31 73 GLU A N 1
ATOM 543 C CA . GLU A 1 73 ? -17.905 -14.996 15.841 1.00 95.31 73 GLU A CA 1
ATOM 544 C C . GLU A 1 73 ? -17.038 -14.191 16.823 1.00 95.31 73 GLU A C 1
ATOM 546 O O . GLU A 1 73 ? -15.982 -13.679 16.436 1.00 95.31 73 GLU A O 1
ATOM 551 N N . ILE A 1 74 ? -17.402 -14.154 18.112 1.00 95.75 74 ILE A N 1
ATOM 552 C CA . ILE A 1 74 ? -16.589 -13.521 19.166 1.00 95.75 74 ILE A CA 1
ATOM 553 C C . ILE A 1 74 ? -15.217 -14.195 19.261 1.00 95.75 74 ILE A C 1
ATOM 555 O O . ILE A 1 74 ? -14.187 -13.517 19.330 1.00 95.75 74 ILE A O 1
ATOM 559 N N . LEU A 1 75 ? -15.164 -15.529 19.232 1.00 96.44 75 LEU A N 1
ATOM 560 C CA . LEU A 1 75 ? -13.902 -16.269 19.284 1.00 96.44 75 LEU A CA 1
ATOM 561 C C . LEU A 1 75 ? -13.055 -16.020 18.031 1.00 96.44 75 LEU A C 1
ATOM 563 O O . LEU A 1 75 ? -11.832 -15.879 18.123 1.00 96.44 75 LEU A O 1
ATOM 567 N N . ARG A 1 76 ? -13.689 -15.920 16.859 1.00 96.50 76 ARG A N 1
ATOM 568 C CA . ARG A 1 76 ? -13.025 -15.592 15.592 1.00 96.50 76 ARG A CA 1
ATOM 569 C C . ARG A 1 76 ? -12.394 -14.200 15.627 1.00 96.50 76 ARG A C 1
ATOM 571 O O . ARG A 1 76 ? -11.220 -14.061 15.279 1.00 96.50 76 ARG A O 1
ATOM 578 N N . GLU A 1 77 ? -13.131 -13.182 16.065 1.00 93.12 77 GLU A N 1
ATOM 579 C CA . GLU A 1 77 ? -12.616 -11.814 16.184 1.00 93.12 77 GLU A CA 1
ATOM 580 C C . GLU A 1 77 ? -11.531 -11.695 17.268 1.00 93.12 77 GLU A C 1
ATOM 582 O O . GLU A 1 77 ? -10.544 -10.972 17.089 1.00 93.12 77 GLU A O 1
ATOM 587 N N . THR A 1 78 ? -11.661 -12.457 18.358 1.00 94.50 78 THR A N 1
ATOM 588 C CA . THR A 1 78 ? -10.655 -12.541 19.427 1.00 94.50 78 THR A CA 1
ATOM 589 C C . THR A 1 78 ? -9.332 -13.091 18.901 1.00 94.50 78 THR A C 1
ATOM 591 O O . THR A 1 78 ? -8.297 -12.445 19.070 1.00 94.50 78 THR A O 1
ATOM 594 N N . ARG A 1 79 ? -9.358 -14.221 18.178 1.00 93.81 79 ARG A N 1
ATOM 595 C CA . ARG A 1 79 ? -8.162 -14.791 17.529 1.00 93.81 79 ARG A CA 1
ATOM 596 C C . ARG A 1 79 ? -7.532 -13.811 16.539 1.00 93.81 79 ARG A C 1
ATOM 598 O O . ARG A 1 79 ? -6.321 -13.611 16.548 1.00 93.81 79 ARG A O 1
ATOM 605 N N . ALA A 1 80 ? -8.346 -13.144 15.719 1.00 89.06 80 ALA A N 1
ATOM 606 C CA . ALA A 1 80 ? -7.853 -12.124 14.795 1.00 89.06 80 ALA A CA 1
ATOM 607 C C . ALA A 1 80 ? -7.203 -10.936 15.529 1.00 89.06 80 ALA A C 1
ATOM 609 O O . ALA A 1 80 ? -6.209 -10.382 15.063 1.00 89.06 80 ALA A O 1
ATOM 610 N N . SER A 1 81 ? -7.748 -10.541 16.682 1.00 87.00 81 SER A N 1
ATOM 611 C CA . SER A 1 81 ? -7.178 -9.488 17.527 1.00 87.00 81 SER A CA 1
ATOM 612 C C . SER A 1 81 ? -5.861 -9.907 18.166 1.00 87.00 81 SER A C 1
ATOM 614 O O . SER A 1 81 ? -4.938 -9.101 18.190 1.00 87.00 81 SER A O 1
ATOM 616 N N . GLN A 1 82 ? -5.748 -11.158 18.610 1.00 90.25 82 GLN A N 1
ATOM 617 C CA . GLN A 1 82 ? -4.505 -11.712 19.138 1.00 90.25 82 GLN A CA 1
ATOM 618 C C . GLN A 1 82 ? -3.387 -11.676 18.090 1.00 90.25 82 GLN A C 1
ATOM 620 O O . GLN A 1 82 ? -2.325 -11.141 18.371 1.00 90.25 82 GLN A O 1
ATOM 625 N N . ILE A 1 83 ? -3.642 -12.134 16.860 1.00 90.06 83 ILE A N 1
ATOM 626 C CA . ILE A 1 83 ? -2.646 -12.093 15.772 1.00 90.06 83 ILE A CA 1
ATOM 627 C C . ILE A 1 83 ? -2.180 -10.653 15.506 1.00 90.06 83 ILE A C 1
ATOM 629 O O . ILE A 1 83 ? -0.993 -10.391 15.308 1.00 90.06 83 ILE A O 1
ATOM 633 N N . ARG A 1 84 ? -3.111 -9.689 15.519 1.00 87.44 84 ARG A N 1
ATOM 634 C CA . ARG A 1 84 ? -2.762 -8.269 15.361 1.00 87.44 84 ARG A CA 1
ATOM 635 C C . ARG A 1 84 ? -1.880 -7.767 16.500 1.00 87.44 84 ARG A C 1
ATOM 637 O O . ARG A 1 84 ? -0.935 -7.030 16.223 1.00 87.44 84 ARG A O 1
ATOM 644 N N . ASP A 1 85 ? -2.183 -8.148 17.738 1.00 89.44 85 ASP A N 1
ATOM 645 C CA . ASP A 1 85 ? -1.399 -7.782 18.919 1.00 89.44 85 ASP A CA 1
ATOM 646 C C . ASP A 1 85 ? -0.028 -8.463 18.936 1.00 89.44 85 ASP A C 1
ATOM 648 O O . ASP A 1 85 ? 0.946 -7.848 19.344 1.00 89.44 85 ASP A O 1
ATOM 652 N N . GLU A 1 86 ? 0.086 -9.700 18.464 1.00 88.62 86 GLU A N 1
ATOM 653 C CA . GLU A 1 86 ? 1.373 -10.386 18.320 1.00 88.62 86 GLU A CA 1
ATOM 654 C C . GLU A 1 86 ? 2.247 -9.682 17.274 1.00 88.62 86 GLU A C 1
ATOM 656 O O . GLU A 1 86 ? 3.434 -9.456 17.498 1.00 88.62 86 GLU A O 1
ATOM 661 N N . GLN A 1 87 ? 1.652 -9.263 16.153 1.00 88.88 87 GLN A N 1
ATOM 662 C CA . GLN A 1 87 ? 2.378 -8.608 15.067 1.00 88.88 87 GLN A CA 1
ATOM 663 C C . GLN A 1 87 ? 2.748 -7.146 15.369 1.00 88.88 87 GLN A C 1
ATOM 665 O O . GLN A 1 87 ? 3.830 -6.694 14.998 1.00 88.88 87 GLN A O 1
ATOM 670 N N . HIS A 1 88 ? 1.847 -6.381 15.991 1.00 84.62 88 HIS A N 1
ATOM 671 C CA . HIS A 1 88 ? 1.998 -4.930 16.180 1.00 84.62 88 HIS A CA 1
ATOM 672 C C . HIS A 1 88 ? 2.071 -4.508 17.658 1.00 84.62 88 HIS A C 1
ATOM 674 O O . HIS A 1 88 ? 2.135 -3.314 17.969 1.00 84.62 88 HIS A O 1
ATOM 680 N N . GLY A 1 89 ? 2.067 -5.462 18.588 1.00 86.50 89 GLY A N 1
ATOM 681 C CA . GLY A 1 89 ? 2.146 -5.221 20.024 1.00 86.50 89 GLY A CA 1
ATOM 682 C C . GLY A 1 89 ? 0.975 -4.405 20.570 1.00 86.50 89 GLY A C 1
ATOM 683 O O . GLY A 1 89 ? -0.105 -4.297 19.986 1.00 86.50 89 GLY A O 1
ATOM 684 N N . SER A 1 90 ? 1.233 -3.714 21.681 1.00 75.94 90 SER A N 1
ATOM 685 C CA . SER A 1 90 ? 0.275 -2.801 22.326 1.00 75.94 90 SER A CA 1
ATOM 686 C C . SER A 1 90 ? -0.192 -1.630 21.443 1.00 75.94 90 SER A C 1
ATOM 688 O O . SER A 1 90 ? -1.125 -0.912 21.814 1.00 75.94 90 SER A O 1
ATOM 690 N N . MET A 1 91 ? 0.441 -1.416 20.283 1.00 80.69 91 MET A N 1
ATOM 691 C CA . MET A 1 91 ? 0.041 -0.402 19.309 1.00 80.69 91 MET A CA 1
ATOM 692 C C . MET A 1 91 ? -1.067 -0.878 18.366 1.00 80.69 91 MET A C 1
ATOM 694 O O . MET A 1 91 ? -1.753 -0.030 17.804 1.00 80.69 91 MET A O 1
ATOM 698 N N . ALA A 1 92 ? -1.300 -2.189 18.236 1.00 79.38 92 ALA A N 1
ATOM 699 C CA . ALA A 1 92 ? -2.302 -2.763 17.333 1.00 79.38 92 ALA A CA 1
ATOM 700 C C . ALA A 1 92 ? -3.723 -2.221 17.575 1.00 79.38 92 ALA A C 1
ATOM 702 O O . ALA A 1 92 ? -4.498 -2.022 16.640 1.00 79.38 92 ALA A O 1
ATOM 703 N N . ARG A 1 93 ? -4.054 -1.966 18.847 1.00 77.56 93 ARG A N 1
ATOM 704 C CA . ARG A 1 93 ? -5.372 -1.484 19.295 1.00 77.56 93 ARG A CA 1
ATOM 705 C C . ARG A 1 93 ? -5.411 0.020 19.559 1.00 77.56 93 ARG A C 1
ATOM 707 O O . ARG A 1 93 ? -6.488 0.586 19.743 1.00 77.56 93 ARG A O 1
ATOM 714 N N . LYS A 1 94 ? -4.252 0.683 19.606 1.00 82.81 94 LYS A N 1
ATOM 715 C CA . LYS A 1 94 ? -4.166 2.124 19.855 1.00 82.81 94 LYS A CA 1
ATOM 716 C C . LYS A 1 94 ? -4.297 2.871 18.535 1.00 82.81 94 LYS A C 1
ATOM 718 O O . LYS A 1 94 ? -3.768 2.463 17.505 1.00 82.81 94 LYS A O 1
ATOM 723 N N . ARG A 1 95 ? -4.984 4.016 18.559 1.00 77.75 95 ARG A N 1
ATOM 724 C CA . ARG A 1 95 ? -4.900 4.961 17.439 1.00 77.75 95 ARG A CA 1
ATOM 725 C C . ARG A 1 95 ? -3.428 5.330 17.244 1.00 77.75 95 ARG A C 1
ATOM 727 O O . ARG A 1 95 ? -2.729 5.577 18.224 1.00 77.75 95 ARG A O 1
ATOM 734 N N . CYS A 1 96 ? -2.971 5.351 15.990 1.00 77.06 96 CYS A N 1
ATOM 735 C CA . CYS A 1 96 ? -1.609 5.766 15.673 1.00 77.06 96 CYS A CA 1
ATOM 736 C C . CYS A 1 96 ? -1.356 7.154 16.296 1.00 77.06 96 CYS A C 1
ATOM 738 O O . CYS A 1 96 ? -2.153 8.062 16.041 1.00 77.06 96 CYS A O 1
ATOM 740 N N . PRO A 1 97 ? -0.287 7.337 17.097 1.00 81.69 97 PRO A N 1
ATOM 741 C CA . PRO A 1 97 ? 0.047 8.641 17.675 1.00 81.69 97 PRO A CA 1
ATOM 742 C C . PRO A 1 97 ? 0.305 9.710 16.605 1.00 81.69 97 PRO A C 1
ATOM 744 O O . PRO A 1 97 ? 0.192 10.906 16.863 1.00 81.69 97 PRO A O 1
ATOM 747 N N . ILE A 1 98 ? 0.650 9.275 15.390 1.00 83.88 98 ILE A N 1
ATOM 748 C CA . ILE A 1 98 ? 0.864 10.140 14.238 1.00 83.88 98 ILE A CA 1
ATOM 749 C C . ILE A 1 98 ? -0.496 10.524 13.653 1.00 83.88 98 ILE A C 1
ATOM 751 O O . ILE A 1 98 ? -1.350 9.677 13.381 1.00 83.88 98 ILE A O 1
ATOM 755 N N . GLN A 1 99 ? -0.692 11.825 13.436 1.00 84.31 99 GLN A N 1
ATOM 756 C CA . GLN A 1 99 ? -1.900 12.333 12.797 1.00 84.31 99 GLN A CA 1
ATOM 757 C C . GLN A 1 99 ? -2.087 11.746 11.391 1.00 84.31 99 GLN A C 1
ATOM 759 O O . GLN A 1 99 ? -1.138 11.332 10.726 1.00 84.31 99 GLN A O 1
ATOM 764 N N . LYS A 1 100 ? -3.332 11.760 10.903 1.00 86.25 100 LYS A N 1
ATOM 765 C CA . LYS A 1 100 ? -3.648 11.355 9.528 1.00 86.25 100 LYS A CA 1
ATOM 766 C C . LYS A 1 100 ? -2.723 12.064 8.526 1.00 86.25 100 LYS A C 1
ATOM 768 O O . LYS A 1 100 ? -2.612 13.289 8.528 1.00 86.25 100 LYS A O 1
ATOM 773 N N . THR A 1 101 ? -2.083 11.297 7.647 1.00 89.88 101 THR A N 1
ATOM 774 C CA . THR A 1 101 ? -1.212 11.847 6.604 1.00 89.88 101 THR A CA 1
ATOM 775 C C . THR A 1 101 ? -1.992 12.768 5.662 1.00 89.88 101 THR A C 1
ATOM 777 O O . THR A 1 101 ? -3.159 12.527 5.338 1.00 89.88 101 THR A O 1
ATOM 780 N N . ASN A 1 102 ? -1.331 13.816 5.161 1.00 93.69 102 ASN A N 1
ATOM 781 C CA . ASN A 1 102 ? -1.872 14.646 4.092 1.00 93.69 102 ASN A CA 1
ATOM 782 C C . ASN A 1 102 ? -2.073 13.804 2.818 1.00 93.69 102 ASN A C 1
ATOM 784 O O . ASN A 1 102 ? -1.107 13.428 2.150 1.00 93.69 102 ASN A O 1
ATOM 788 N N . LYS A 1 103 ? -3.338 13.548 2.459 1.00 95.88 103 LYS A N 1
ATOM 789 C CA . LYS A 1 103 ? -3.710 12.698 1.316 1.00 95.88 103 LYS A CA 1
ATOM 790 C C . LYS A 1 103 ? -3.086 13.157 -0.004 1.00 95.88 103 LYS A C 1
ATOM 792 O O . LYS A 1 103 ? -2.685 12.324 -0.809 1.00 95.88 103 LYS A O 1
ATOM 797 N N . ARG A 1 104 ? -2.959 14.472 -0.223 1.00 96.81 104 ARG A N 1
ATOM 798 C CA . ARG A 1 104 ? -2.368 15.018 -1.454 1.00 96.81 104 ARG A CA 1
ATOM 799 C C . ARG A 1 104 ? -0.886 14.686 -1.551 1.00 96.81 104 ARG A C 1
ATOM 801 O O . ARG A 1 104 ? -0.426 14.289 -2.618 1.00 96.81 104 ARG A O 1
ATOM 808 N N . PHE A 1 105 ? -0.154 14.863 -0.452 1.00 96.56 105 PHE A N 1
ATOM 809 C CA . PHE A 1 105 ? 1.264 14.521 -0.398 1.00 96.56 105 PHE A CA 1
ATOM 810 C C . PHE A 1 105 ? 1.459 13.023 -0.634 1.00 96.56 105 PHE A C 1
ATOM 812 O O . PHE A 1 105 ? 2.188 12.653 -1.545 1.00 96.56 105 PHE A O 1
ATOM 819 N N . LEU A 1 106 ? 0.729 12.178 0.103 1.00 96.50 106 LEU A N 1
ATOM 820 C CA . LEU A 1 106 ? 0.825 10.724 -0.021 1.00 96.50 106 LEU A CA 1
ATOM 821 C C . LEU A 1 106 ? 0.564 10.247 -1.453 1.00 96.50 106 LEU A C 1
ATOM 823 O O . LEU A 1 106 ? 1.389 9.534 -2.019 1.00 96.50 106 LEU A O 1
ATOM 827 N N . ASN A 1 107 ? -0.537 10.693 -2.064 1.00 98.00 107 ASN A N 1
ATOM 828 C CA . ASN A 1 107 ? -0.876 10.311 -3.433 1.00 98.00 107 ASN A CA 1
ATOM 829 C C . ASN A 1 107 ? 0.216 10.736 -4.417 1.00 98.00 107 ASN A C 1
ATOM 831 O O . ASN A 1 107 ? 0.609 9.952 -5.277 1.00 98.00 107 ASN A O 1
ATOM 835 N N . ARG A 1 108 ? 0.746 11.959 -4.275 1.00 98.12 108 ARG A N 1
ATOM 836 C CA . ARG A 1 108 ? 1.805 12.451 -5.160 1.00 98.12 108 ARG A CA 1
ATOM 837 C C . ARG A 1 108 ? 3.095 11.650 -5.002 1.00 98.12 108 ARG A C 1
ATOM 839 O O . ARG A 1 108 ? 3.718 11.321 -6.007 1.00 98.12 108 ARG A O 1
ATOM 846 N N . THR A 1 109 ? 3.456 11.299 -3.771 1.00 97.94 109 THR A N 1
ATOM 847 C CA . THR A 1 109 ? 4.633 10.477 -3.471 1.00 97.94 109 THR A CA 1
ATOM 848 C C . THR A 1 109 ? 4.495 9.074 -4.054 1.00 97.94 109 THR A C 1
ATOM 850 O O . THR A 1 109 ? 5.403 8.625 -4.747 1.00 97.94 109 THR A O 1
ATOM 853 N N . ILE A 1 110 ? 3.352 8.408 -3.853 1.00 98.38 110 ILE A N 1
ATOM 854 C CA . ILE A 1 110 ? 3.102 7.061 -4.391 1.00 98.38 110 ILE A CA 1
ATOM 855 C C . ILE A 1 110 ? 3.166 7.074 -5.920 1.00 98.38 110 ILE A C 1
ATOM 857 O O . ILE A 1 110 ? 3.912 6.294 -6.507 1.00 98.38 110 ILE A O 1
ATOM 861 N N . ILE A 1 111 ? 2.438 7.988 -6.570 1.00 98.44 111 ILE A N 1
ATOM 862 C CA . ILE A 1 111 ? 2.418 8.095 -8.036 1.00 98.44 111 ILE A CA 1
ATOM 863 C C . ILE A 1 111 ? 3.828 8.370 -8.574 1.00 98.44 111 ILE A C 1
ATOM 865 O O . ILE A 1 111 ? 4.264 7.723 -9.524 1.00 98.44 111 ILE A O 1
ATOM 869 N N . SER A 1 112 ? 4.568 9.290 -7.948 1.00 98.31 112 SER A N 1
ATOM 870 C CA . SER A 1 112 ? 5.938 9.615 -8.353 1.00 98.31 112 SER A CA 1
ATOM 871 C C . SER A 1 112 ? 6.876 8.413 -8.226 1.00 98.31 112 SER A C 1
ATOM 873 O O . SER A 1 112 ? 7.645 8.145 -9.148 1.00 98.31 112 SER A O 1
ATOM 875 N N . ALA A 1 113 ? 6.807 7.680 -7.113 1.00 98.38 113 ALA A N 1
ATOM 876 C CA . ALA A 1 113 ? 7.643 6.507 -6.876 1.00 98.38 113 ALA A CA 1
ATOM 877 C C . ALA A 1 113 ? 7.340 5.385 -7.880 1.00 98.38 113 ALA A C 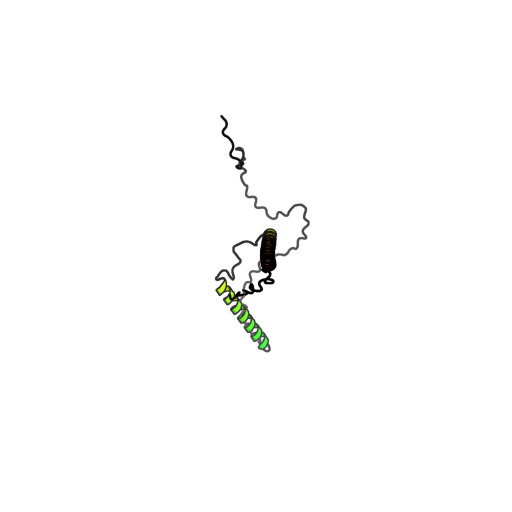1
ATOM 879 O O . ALA A 1 113 ? 8.255 4.831 -8.487 1.00 98.38 113 ALA A O 1
ATOM 880 N N . VAL A 1 114 ? 6.057 5.094 -8.118 1.00 98.44 114 VAL A N 1
ATOM 881 C CA . VAL A 1 114 ? 5.630 4.078 -9.093 1.00 98.44 114 VAL A CA 1
ATOM 882 C C . VAL A 1 114 ? 6.095 4.444 -10.504 1.00 98.44 114 VAL A C 1
ATOM 884 O O . VAL A 1 114 ? 6.689 3.614 -11.194 1.00 98.44 114 VAL A O 1
ATOM 887 N N . ASN A 1 115 ? 5.897 5.695 -10.924 1.00 98.38 115 ASN A N 1
ATOM 888 C CA . ASN A 1 115 ? 6.306 6.154 -12.251 1.00 98.38 115 ASN A CA 1
ATOM 889 C C . ASN A 1 115 ? 7.826 6.114 -12.437 1.00 98.38 115 ASN A C 1
ATOM 891 O O . ASN A 1 115 ? 8.305 5.688 -13.490 1.00 98.38 115 ASN A O 1
ATOM 895 N N . HIS A 1 116 ? 8.589 6.513 -11.417 1.00 98.31 116 HIS A N 1
ATOM 896 C CA . HIS A 1 116 ? 10.044 6.406 -11.430 1.00 98.31 116 HIS A CA 1
ATOM 897 C C . HIS A 1 116 ? 10.492 4.949 -11.604 1.00 98.31 116 HIS A C 1
ATOM 899 O O . HIS A 1 116 ? 11.251 4.647 -12.524 1.00 98.31 116 HIS A O 1
ATOM 905 N N . ASN A 1 117 ? 9.948 4.031 -10.803 1.00 98.12 117 ASN A N 1
ATOM 906 C CA . ASN A 1 117 ? 10.281 2.608 -10.875 1.00 98.12 117 ASN A CA 1
ATOM 907 C C . ASN A 1 117 ? 9.968 2.009 -12.251 1.00 98.12 117 ASN A C 1
ATOM 909 O O . ASN A 1 117 ? 10.772 1.256 -12.801 1.00 98.12 117 ASN A O 1
ATOM 913 N N . ASN A 1 118 ? 8.825 2.369 -12.839 1.00 97.94 118 ASN A N 1
ATOM 914 C CA . ASN A 1 118 ? 8.451 1.928 -14.182 1.00 97.94 118 ASN A CA 1
ATOM 915 C C . ASN A 1 118 ? 9.435 2.437 -15.241 1.00 97.94 118 ASN A C 1
ATOM 917 O O . ASN A 1 118 ? 9.845 1.677 -16.121 1.00 97.94 118 ASN A O 1
ATOM 921 N N . ARG A 1 119 ? 9.861 3.700 -15.134 1.00 97.31 119 ARG A N 1
ATOM 922 C CA . ARG A 1 119 ? 10.849 4.287 -16.042 1.00 97.31 119 ARG A CA 1
ATOM 923 C C . ARG A 1 119 ? 12.202 3.589 -15.939 1.00 97.31 119 ARG A C 1
ATOM 925 O O . ARG A 1 119 ? 12.790 3.265 -16.969 1.00 97.31 119 ARG A O 1
ATOM 932 N N . GLU A 1 120 ? 12.694 3.339 -14.730 1.00 97.81 120 GLU A N 1
ATOM 933 C CA . GLU A 1 120 ? 13.980 2.661 -14.543 1.00 97.81 120 GLU A CA 1
ATOM 934 C C . GLU A 1 120 ? 13.924 1.206 -15.027 1.00 97.81 120 GLU A C 1
ATOM 936 O O . GLU A 1 120 ? 14.805 0.772 -15.771 1.00 97.81 120 GLU A O 1
ATOM 941 N N . ARG A 1 121 ? 12.832 0.483 -14.742 1.00 97.12 121 ARG A N 1
ATOM 942 C CA . ARG A 1 121 ? 12.588 -0.859 -15.299 1.00 97.12 121 ARG A CA 1
ATOM 943 C C . ARG A 1 121 ? 12.613 -0.869 -16.826 1.00 97.12 121 ARG A C 1
ATOM 945 O O . ARG A 1 121 ? 13.236 -1.747 -17.423 1.00 97.12 121 ARG A O 1
ATOM 952 N N . TRP A 1 122 ? 11.959 0.103 -17.464 1.00 97.00 122 TRP A N 1
ATOM 953 C CA . TRP A 1 122 ? 11.942 0.205 -18.921 1.00 97.00 122 TRP A CA 1
ATOM 954 C C . TRP A 1 122 ? 13.342 0.445 -19.489 1.00 97.00 122 TRP A C 1
ATOM 956 O O . TRP A 1 122 ? 13.746 -0.260 -20.410 1.00 97.00 122 TRP A O 1
ATOM 966 N N . LYS A 1 123 ? 14.121 1.364 -18.906 1.00 97.06 123 LYS A N 1
ATOM 967 C CA . LYS A 1 123 ? 15.504 1.621 -19.340 1.00 97.06 123 LYS A CA 1
ATOM 968 C C . LYS A 1 123 ? 16.391 0.387 -19.232 1.00 97.06 123 LYS A C 1
ATOM 970 O O . LYS A 1 123 ? 17.154 0.114 -20.153 1.00 97.06 123 LYS A O 1
ATOM 975 N N . VAL A 1 124 ? 16.303 -0.351 -18.124 1.00 97.38 124 VAL A N 1
ATOM 976 C CA . VAL A 1 124 ? 17.080 -1.584 -17.930 1.00 97.38 124 VAL A CA 1
ATOM 977 C C . VAL A 1 124 ? 16.715 -2.610 -19.002 1.00 97.38 124 VAL A C 1
ATOM 979 O O . VAL A 1 124 ? 17.606 -3.187 -19.621 1.00 97.38 124 VAL A O 1
ATOM 982 N N . LYS A 1 125 ? 15.417 -2.774 -19.287 1.00 97.06 125 LYS A N 1
ATOM 983 C CA . LYS A 1 125 ? 14.931 -3.671 -20.342 1.00 97.06 125 LYS A CA 1
ATOM 984 C C . LYS A 1 125 ? 15.392 -3.250 -21.742 1.00 97.06 125 LYS A C 1
ATOM 986 O O . LYS A 1 125 ? 15.717 -4.113 -22.551 1.00 97.06 125 LYS A O 1
ATOM 991 N N . GLN A 1 126 ? 15.422 -1.950 -22.044 1.00 96.38 126 GLN A N 1
ATOM 992 C CA . GLN A 1 126 ? 15.940 -1.469 -23.330 1.00 96.38 126 GLN A CA 1
ATOM 993 C C . GLN A 1 126 ? 17.442 -1.720 -23.453 1.00 96.38 126 GLN A C 1
ATOM 995 O O . GLN A 1 126 ? 17.867 -2.321 -24.432 1.00 96.38 126 GLN A O 1
ATOM 1000 N N . ARG A 1 127 ? 18.232 -1.374 -22.428 1.00 95.94 127 ARG A N 1
ATOM 1001 C CA . ARG A 1 127 ? 19.683 -1.617 -22.433 1.00 95.94 127 ARG A CA 1
ATOM 1002 C C . ARG A 1 127 ? 20.022 -3.095 -22.598 1.00 95.94 127 ARG A C 1
ATOM 1004 O O . ARG A 1 127 ? 20.932 -3.426 -23.353 1.00 95.94 127 ARG A O 1
ATOM 1011 N N . SER A 1 128 ? 19.306 -3.992 -21.914 1.00 96.31 128 SER A N 1
ATOM 1012 C CA . SER A 1 128 ? 19.543 -5.432 -22.058 1.00 96.31 128 SER A CA 1
ATOM 1013 C C . SER A 1 128 ? 19.184 -5.931 -23.459 1.00 96.31 128 SER A C 1
ATOM 1015 O O . SER A 1 128 ? 19.938 -6.712 -24.037 1.00 96.31 128 SER A O 1
ATOM 1017 N N . LYS A 1 129 ? 18.086 -5.432 -24.043 1.00 96.25 129 LYS A N 1
ATOM 1018 C CA . LYS A 1 129 ? 17.697 -5.738 -25.425 1.00 96.25 129 LYS A CA 1
ATOM 1019 C C . LYS A 1 129 ? 18.742 -5.246 -26.429 1.00 96.25 129 LYS A C 1
ATOM 1021 O O . LYS A 1 129 ? 19.155 -6.019 -27.287 1.00 96.25 129 LYS A O 1
ATOM 1026 N N . GLU A 1 130 ? 19.194 -4.002 -26.303 1.00 95.31 130 GLU A N 1
ATOM 1027 C CA . GLU A 1 130 ? 20.243 -3.419 -27.150 1.00 95.31 130 GLU A CA 1
ATOM 1028 C C . GLU A 1 130 ? 21.534 -4.241 -27.072 1.00 95.31 130 GLU A C 1
ATOM 1030 O O . GLU A 1 130 ? 22.085 -4.627 -28.104 1.00 95.31 130 GLU A O 1
ATOM 1035 N N . LYS A 1 131 ? 21.969 -4.607 -25.861 1.00 95.56 131 LYS A N 1
ATOM 1036 C CA . LYS A 1 131 ? 23.155 -5.449 -25.659 1.00 95.56 131 LYS A CA 1
ATOM 1037 C C . LYS A 1 131 ? 23.011 -6.828 -26.289 1.00 95.56 131 LYS A C 1
ATOM 1039 O O . LYS A 1 131 ? 23.938 -7.300 -26.941 1.00 95.56 131 LYS A O 1
ATOM 1044 N N . LEU A 1 132 ? 21.844 -7.456 -26.162 1.00 94.31 132 LEU A N 1
ATOM 1045 C CA . LEU A 1 132 ? 21.586 -8.738 -26.811 1.00 94.31 132 LEU A CA 1
ATOM 1046 C C . LEU A 1 132 ? 21.666 -8.614 -28.339 1.00 94.31 132 LEU A C 1
ATOM 1048 O O . LEU A 1 132 ? 22.296 -9.447 -28.986 1.00 94.31 132 LEU A O 1
ATOM 1052 N N . THR A 1 133 ? 21.095 -7.551 -28.914 1.00 93.00 133 THR A N 1
ATOM 1053 C CA . THR A 1 133 ? 21.192 -7.307 -30.361 1.00 93.00 133 THR A CA 1
ATOM 1054 C C . THR A 1 133 ? 22.623 -7.024 -30.820 1.00 93.00 133 THR A C 1
ATOM 1056 O O . THR A 1 133 ? 23.002 -7.472 -31.897 1.00 93.00 133 THR A O 1
ATOM 1059 N N . GLU A 1 134 ? 23.438 -6.345 -30.005 1.00 93.06 134 GLU A N 1
ATOM 1060 C CA . GLU A 1 134 ? 24.865 -6.131 -30.275 1.00 93.06 134 GLU A CA 1
ATOM 1061 C C . GLU A 1 134 ? 25.616 -7.469 -30.355 1.00 93.06 134 GLU A C 1
ATOM 1063 O O . GLU A 1 134 ? 26.354 -7.703 -31.308 1.00 93.06 134 GLU A O 1
ATOM 1068 N N . HIS A 1 135 ? 25.389 -8.378 -29.401 1.00 92.19 135 HIS A N 1
ATOM 1069 C CA . HIS A 1 135 ? 26.019 -9.702 -29.410 1.00 92.19 135 HIS A CA 1
ATOM 1070 C C . HIS A 1 135 ? 25.570 -10.575 -30.585 1.00 92.19 135 HIS A C 1
ATOM 1072 O O . HIS A 1 135 ? 26.389 -11.306 -31.137 1.00 92.19 135 HIS A O 1
ATOM 1078 N N . VAL A 1 136 ? 24.294 -10.506 -30.979 1.00 91.56 136 VAL A N 1
ATOM 1079 C CA . VAL A 1 136 ? 23.789 -11.229 -32.158 1.00 91.56 136 VAL A CA 1
ATOM 1080 C C . VAL A 1 136 ? 24.451 -10.714 -33.435 1.00 91.56 136 VAL A C 1
ATOM 1082 O O . VAL A 1 136 ? 24.929 -11.523 -34.223 1.00 91.56 136 VAL A O 1
ATOM 1085 N N . ARG A 1 137 ? 24.543 -9.389 -33.617 1.00 87.50 137 ARG A N 1
ATOM 1086 C CA . ARG A 1 137 ? 25.239 -8.792 -34.770 1.00 87.50 137 ARG A CA 1
ATOM 1087 C C . ARG A 1 137 ? 26.706 -9.216 -34.815 1.00 87.50 137 ARG A C 1
ATOM 1089 O O . ARG A 1 137 ? 27.124 -9.787 -35.811 1.00 87.50 137 ARG A O 1
ATOM 1096 N N . LYS A 1 138 ? 27.428 -9.095 -33.693 1.00 86.00 138 LYS A N 1
ATOM 1097 C CA . LYS A 1 138 ? 28.830 -9.533 -33.600 1.00 86.00 138 LYS A CA 1
ATOM 1098 C C . LYS A 1 138 ? 29.036 -11.010 -33.942 1.00 86.00 138 LYS A C 1
ATOM 1100 O O . LYS A 1 138 ? 30.068 -11.337 -34.506 1.00 86.00 138 LYS A O 1
ATOM 1105 N N . ARG A 1 139 ? 28.097 -11.910 -33.614 1.00 80.44 139 ARG A N 1
ATOM 1106 C CA . ARG A 1 139 ? 28.197 -13.320 -34.046 1.00 80.44 139 ARG A CA 1
ATOM 1107 C C . ARG A 1 139 ? 28.052 -13.476 -35.555 1.00 80.44 139 ARG A C 1
ATOM 1109 O O . ARG A 1 139 ? 28.770 -14.280 -36.127 1.00 80.44 139 ARG A O 1
ATOM 1116 N N . ASN A 1 140 ? 27.135 -12.735 -36.171 1.00 73.31 140 ASN A N 1
ATOM 1117 C CA . ASN A 1 140 ? 26.907 -12.810 -37.614 1.00 73.31 140 ASN A CA 1
ATOM 1118 C C . ASN A 1 140 ? 28.073 -12.203 -38.409 1.00 73.31 140 ASN A C 1
ATOM 1120 O O . ASN A 1 140 ? 28.401 -12.708 -39.474 1.00 73.31 140 ASN A O 1
ATOM 1124 N N . ASP A 1 141 ? 28.725 -11.170 -37.870 1.00 68.12 141 ASP A N 1
ATOM 1125 C CA . ASP A 1 141 ? 29.915 -10.556 -38.477 1.00 68.12 141 ASP A CA 1
ATOM 1126 C C . ASP A 1 141 ? 31.186 -11.414 -38.278 1.00 68.12 141 ASP A C 1
ATOM 1128 O O . ASP A 1 141 ? 32.173 -11.252 -38.991 1.00 68.12 141 ASP A O 1
ATOM 1132 N N . GLN A 1 142 ? 31.168 -12.333 -37.304 1.00 60.78 142 GLN A N 1
ATOM 1133 C CA . GLN A 1 142 ? 32.275 -13.218 -36.927 1.00 60.78 142 GLN A CA 1
ATOM 1134 C C . GLN A 1 142 ? 32.007 -14.684 -37.319 1.00 60.78 142 GLN A C 1
ATOM 1136 O O . GLN A 1 142 ? 32.450 -15.599 -36.626 1.00 60.78 142 GLN A O 1
ATOM 1141 N N . GLU A 1 143 ? 31.271 -14.924 -38.404 1.00 52.91 143 GLU A N 1
ATOM 1142 C CA . GLU A 1 143 ? 31.268 -16.213 -39.105 1.00 52.91 143 GLU A CA 1
ATOM 1143 C C . GLU A 1 143 ? 32.470 -16.197 -40.070 1.00 52.91 143 GLU A C 1
ATOM 1145 O O . GLU A 1 143 ? 32.409 -15.545 -41.117 1.00 52.91 143 GLU A O 1
ATOM 1150 N N . PRO A 1 144 ? 33.628 -16.800 -39.724 1.00 54.59 144 PRO A N 1
ATOM 1151 C CA . PRO A 1 144 ? 34.695 -16.966 -40.692 1.00 54.59 144 PRO A CA 1
ATOM 1152 C C . PRO A 1 144 ? 34.208 -17.969 -41.733 1.00 54.59 144 PRO A C 1
ATOM 1154 O O . PRO A 1 144 ? 34.070 -19.153 -41.429 1.00 54.59 144 PRO A O 1
ATOM 1157 N N . SER A 1 145 ? 33.982 -17.486 -42.954 1.00 50.78 145 SER A N 1
ATOM 1158 C CA . SER A 1 145 ? 33.827 -18.296 -44.161 1.00 50.78 145 SER A CA 1
ATOM 1159 C C . SER A 1 145 ? 34.833 -19.454 -44.157 1.00 50.78 145 SER A C 1
ATOM 1161 O O . SER A 1 145 ? 35.998 -19.280 -44.502 1.00 50.78 145 SER A O 1
ATOM 1163 N N . ARG A 1 146 ? 34.393 -20.652 -43.753 1.00 58.47 146 ARG A N 1
ATOM 1164 C CA . ARG A 1 146 ? 35.127 -21.915 -43.938 1.00 58.47 146 ARG A CA 1
ATOM 1165 C C . ARG A 1 146 ? 34.775 -22.524 -45.294 1.00 58.47 146 ARG A C 1
ATOM 1167 O O . ARG A 1 146 ? 34.362 -23.676 -45.385 1.00 58.47 146 ARG A O 1
ATOM 1174 N N . LYS A 1 147 ? 34.898 -21.721 -46.343 1.00 55.84 147 LYS A N 1
ATOM 1175 C CA . LYS A 1 147 ? 34.955 -22.179 -47.730 1.00 55.84 147 LYS A CA 1
ATOM 1176 C C . LYS A 1 147 ? 36.290 -21.676 -48.268 1.00 55.84 147 LYS A C 1
ATOM 1178 O O . LYS A 1 147 ? 36.597 -20.511 -48.048 1.00 55.84 147 LYS A O 1
ATOM 1183 N N . ASP A 1 148 ? 37.055 -22.571 -48.881 1.00 59.94 148 ASP A N 1
ATOM 1184 C CA . ASP A 1 148 ? 38.407 -22.379 -49.433 1.00 59.94 148 ASP A CA 1
ATOM 1185 C C . ASP A 1 148 ? 39.569 -22.622 -48.460 1.00 59.94 148 ASP A C 1
ATOM 1187 O O . ASP A 1 148 ? 40.332 -21.724 -48.116 1.00 59.94 148 ASP A O 1
ATOM 1191 N N . GLN A 1 149 ? 39.739 -23.883 -48.062 1.00 58.06 149 GLN A N 1
ATOM 1192 C CA . GLN A 1 149 ? 41.069 -24.481 -47.903 1.00 58.06 149 GLN A CA 1
ATOM 1193 C C . GLN A 1 149 ? 40.961 -25.958 -48.303 1.00 58.06 149 GLN A C 1
ATOM 1195 O O . GLN A 1 149 ? 40.886 -26.839 -47.446 1.00 58.06 149 GLN A O 1
ATOM 1200 N N . ASP A 1 150 ? 40.917 -26.232 -49.607 1.00 63.69 150 ASP A N 1
ATOM 1201 C CA . ASP A 1 150 ? 41.409 -27.524 -50.082 1.00 63.69 150 ASP A CA 1
ATOM 1202 C C . ASP A 1 150 ? 42.930 -27.521 -49.846 1.00 63.69 150 ASP A C 1
ATOM 1204 O O . ASP A 1 150 ? 43.600 -26.559 -50.240 1.00 63.69 150 ASP A O 1
ATOM 1208 N N . PRO A 1 151 ? 43.501 -28.523 -49.153 1.00 69.06 151 PRO A N 1
ATOM 1209 C CA . PRO A 1 151 ? 44.936 -28.545 -48.909 1.00 69.06 151 PRO A CA 1
ATOM 1210 C C . PRO A 1 151 ? 45.683 -28.645 -50.249 1.00 69.06 151 PRO A C 1
ATOM 1212 O O . PRO A 1 151 ? 45.232 -29.365 -51.146 1.00 69.06 151 PRO A O 1
ATOM 1215 N N . PRO A 1 152 ? 46.827 -27.956 -50.414 1.00 65.75 152 PRO A N 1
ATOM 1216 C CA . PRO A 1 152 ? 47.574 -28.012 -51.661 1.00 65.75 152 PRO A CA 1
ATOM 1217 C C . PRO A 1 152 ? 48.035 -29.449 -51.927 1.00 65.75 152 PRO A C 1
ATOM 1219 O O . PRO A 1 152 ? 48.710 -30.059 -51.098 1.00 65.75 152 PRO A O 1
ATOM 1222 N N . ILE A 1 153 ? 47.672 -29.982 -53.097 1.00 62.78 153 ILE A N 1
ATOM 1223 C CA . ILE A 1 153 ? 48.173 -31.264 -53.597 1.00 62.78 153 ILE A CA 1
ATOM 1224 C C . ILE A 1 153 ? 49.675 -31.105 -53.851 1.00 62.78 153 ILE A C 1
ATOM 1226 O O . ILE A 1 153 ? 50.101 -30.461 -54.811 1.00 62.78 153 ILE A O 1
ATOM 1230 N N . THR A 1 154 ? 50.494 -31.689 -52.982 1.00 64.44 154 THR A N 1
ATOM 1231 C CA . THR A 1 154 ? 51.933 -31.838 -53.194 1.00 64.44 154 THR A CA 1
ATOM 1232 C C . THR A 1 154 ? 52.175 -32.925 -54.237 1.00 64.44 154 THR A C 1
ATOM 1234 O O . THR A 1 154 ? 52.132 -34.118 -53.946 1.00 64.44 154 THR A O 1
ATOM 1237 N N . THR A 1 155 ? 52.434 -32.510 -55.476 1.00 62.16 155 THR A N 1
ATOM 1238 C CA . THR A 1 155 ? 52.920 -33.412 -56.527 1.00 62.16 155 THR A CA 1
ATOM 1239 C C . THR A 1 155 ? 54.398 -33.691 -56.259 1.00 62.16 155 THR A C 1
ATOM 1241 O O . THR A 1 155 ? 55.234 -32.802 -56.404 1.00 62.16 155 THR A O 1
ATOM 1244 N N . ILE A 1 156 ? 54.719 -34.903 -55.810 1.00 62.84 156 ILE A N 1
ATOM 1245 C CA . ILE A 1 156 ? 56.102 -35.363 -55.646 1.00 62.84 156 ILE A CA 1
ATOM 1246 C C . ILE A 1 156 ? 56.604 -35.767 -57.035 1.00 62.84 156 ILE A C 1
ATOM 1248 O O . ILE A 1 156 ? 56.124 -36.746 -57.603 1.00 62.84 156 ILE A O 1
ATOM 1252 N N . VAL A 1 157 ? 57.536 -34.992 -57.590 1.00 60.81 157 VAL A N 1
ATOM 1253 C CA . VAL A 1 157 ? 58.307 -35.377 -58.780 1.00 60.81 157 VAL A CA 1
ATOM 1254 C C . VAL A 1 157 ? 59.411 -36.323 -58.311 1.00 60.81 157 VAL A C 1
ATOM 1256 O O . VAL A 1 157 ? 60.167 -35.978 -57.404 1.00 60.81 157 VAL A O 1
ATOM 1259 N N . ILE A 1 158 ? 59.445 -37.528 -58.876 1.00 58.47 158 ILE A N 1
ATOM 1260 C CA . ILE A 1 158 ? 60.495 -38.524 -58.650 1.00 58.47 158 ILE A CA 1
ATOM 1261 C C . ILE A 1 158 ? 61.374 -38.508 -59.903 1.00 58.47 158 ILE A C 1
ATOM 1263 O O . ILE A 1 158 ? 60.874 -38.848 -60.976 1.00 58.47 158 ILE A O 1
ATOM 1267 N N . ASP A 1 159 ? 62.632 -38.093 -59.741 1.00 61.97 159 ASP A N 1
ATOM 1268 C CA . ASP A 1 159 ? 63.723 -38.295 -60.709 1.00 61.97 159 ASP A CA 1
ATOM 1269 C C . ASP A 1 159 ? 64.472 -39.603 -60.402 1.00 61.97 159 ASP A C 1
ATOM 1271 O O . ASP A 1 159 ? 64.623 -39.930 -59.197 1.00 61.97 159 ASP A O 1
#

Sequence (159 aa):
GKSPLIPGIVRAPPNAAKNQFSTIIVKNCGIPGVVRAVSKNHCKEKTISWEKKTDGTVQVAQNDELTKQAVDEILRETRASQIRDEQHGSMARKRCPIQKTNKRFLNRTIISAVNHNNRERWKVKQRSKEKLTEHVRKRNDQEPSRKDQDPPITTIVID

Organism: NCBI:txid58242

pLDDT: mean 72.17, std 19.77, range [40.16, 98.44]

Secondary structure (DSSP, 8-state):
-PPPPPTT--PPPS------------S--PPTT----------------------------S-HHHHHHHHHHHHHHHHHHHHHHHHHGGGTTSPPSSPPP-HHHHHHHHHHHHHHHHHHHHHHHHHHHHHHHHHHHHHHHT-------PPP-------

Radius of gyration: 40.83 Å; chains: 1; bounding box: 100×87×98 Å

InterPro domains:
  IPR038948 Protein POLR1D, isoform 2-like [PTHR34769] (62-148)
  IPR060590 POLR1D, N-terminal domain [PF28113] (63-113)

Foldseek 3Di:
DDDDDDPDDDDDDPPPDPDDPDPDPDDDDDDPPDPDDPPPPPPPPPPPPPPPPPDDPPPPDPCPVVVVVVVVVVVVVVVVQVVQCVVPNPCSPPDDPDDDDDPVVVVVVVVVVVVVVVVVVVVVVVVVVVVVVVVVVVVVVPPPPPDDDPDDPDDDDDD